Protein AF-L5MGT4-F1 (afdb_monomer)

Solvent-accessible surface area (backbone atoms only — not comparable to full-atom values): 9244 Å² total; per-residue (Å²): 108,54,73,66,44,33,58,77,37,52,63,67,62,75,80,51,54,74,65,56,43,51,51,53,50,37,50,79,70,41,94,72,59,66,90,66,92,47,61,92,57,92,76,79,80,79,77,91,80,87,86,81,82,91,81,65,93,74,85,82,92,81,80,67,98,51,74,76,87,78,63,84,100,59,91,81,84,87,84,84,90,86,87,72,96,66,90,73,89,64,49,67,84,40,60,53,62,48,75,58,91,93,49,72,51,75,50,72,67,53,92,83,50,84,82,72,39,43,43,53,26,30,70,81,91,75,84,89,82,77,82

pLDDT: mean 88.05, std 8.63, range [58.94, 97.81]

Sequence (131 aa):
MTLEEFANGAAQSDILTLEETHNIFLWYTAANKPPL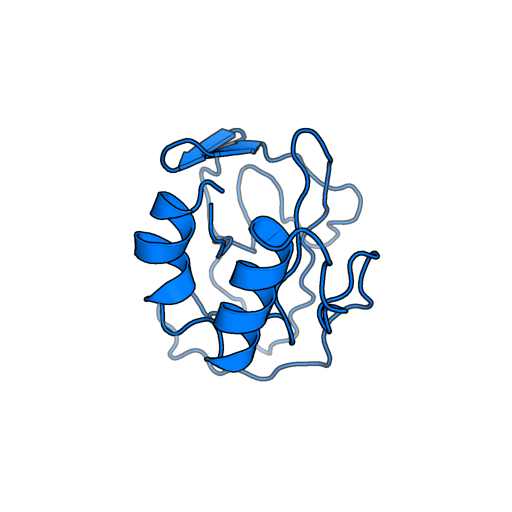DFPLTKRRGLAPQRFVSDGSCSTFLVWFEHPVQVEQDTFYTASAVLDGSELSYFGQEGLTKVQCGKVTFQFQCSSDSTNGTGVQGGQIPELIFYA

Foldseek 3Di:
DDPVLLVVPVCPPVPDDPVQSVLVNCQVPPPDRDDDPDDQDDDDDDDDDDDDDPPDLDDDDDDDPDDYDDDPPDDDDDDDDDDDPDDDDKDFQADQWDDDPPDIDGFAADPPDPPPDGRGMGDDPDDDDGD

Organism: Myotis davidii (NCBI:txid225400)

Structure (mmCIF, N/CA/C/O backbone):
data_AF-L5MGT4-F1
#
_entry.id   AF-L5MGT4-F1
#
loop_
_atom_site.group_PDB
_atom_site.id
_atom_site.type_symbol
_atom_site.label_atom_id
_atom_site.label_alt_id
_atom_site.label_comp_id
_atom_site.label_asym_id
_atom_site.label_entity_id
_atom_site.label_seq_id
_atom_site.pdbx_PDB_ins_code
_atom_site.Cartn_x
_atom_site.Cartn_y
_atom_site.Cartn_z
_atom_site.occupancy
_atom_site.B_iso_or_equiv
_atom_site.auth_seq_id
_atom_site.auth_comp_id
_atom_site.auth_asym_id
_atom_site.auth_atom_id
_atom_site.pdbx_PDB_model_num
ATOM 1 N N . MET A 1 1 ? -11.606 2.707 12.497 1.00 65.69 1 MET A N 1
ATOM 2 C CA . MET A 1 1 ? -12.866 2.439 11.801 1.00 65.69 1 MET A CA 1
ATOM 3 C C . MET A 1 1 ? -14.080 2.553 12.706 1.00 65.69 1 MET A C 1
ATOM 5 O O . MET A 1 1 ? -14.319 1.705 13.561 1.00 65.69 1 MET A O 1
ATOM 9 N N . THR A 1 2 ? -14.847 3.621 12.522 1.00 83.19 2 THR A N 1
ATOM 10 C CA . THR A 1 2 ? -16.245 3.714 12.967 1.00 83.19 2 THR A CA 1
ATOM 11 C C . THR A 1 2 ? -17.166 2.976 11.988 1.00 83.19 2 THR A C 1
ATOM 13 O O . THR A 1 2 ? -16.782 2.708 10.850 1.00 83.19 2 THR A O 1
ATOM 16 N N . LEU A 1 3 ? -18.401 2.667 12.399 1.00 86.06 3 LEU A N 1
ATOM 17 C CA . LEU A 1 3 ? -19.369 2.012 11.509 1.00 86.06 3 LEU A CA 1
ATOM 18 C C . LEU A 1 3 ? -19.703 2.867 10.272 1.00 86.06 3 LEU A C 1
ATOM 20 O O . LEU A 1 3 ? -19.887 2.334 9.182 1.00 86.06 3 LEU A O 1
ATOM 24 N N . GLU A 1 4 ? -19.755 4.188 10.434 1.00 87.69 4 GLU A N 1
ATOM 25 C CA . GLU A 1 4 ? -20.007 5.126 9.338 1.00 87.69 4 GLU A CA 1
ATOM 26 C C . GLU A 1 4 ? -18.861 5.133 8.316 1.00 87.69 4 GLU A C 1
ATOM 28 O O . GLU A 1 4 ? -19.111 5.100 7.112 1.00 87.69 4 GLU A O 1
ATOM 33 N N . GLU A 1 5 ? -17.608 5.119 8.783 1.00 83.94 5 GLU A N 1
ATOM 34 C CA . GLU A 1 5 ? -16.425 5.033 7.912 1.00 83.94 5 GLU A CA 1
ATOM 35 C C . GLU A 1 5 ? -16.391 3.710 7.138 1.00 83.94 5 GLU A C 1
ATOM 37 O O . GLU A 1 5 ? -16.120 3.706 5.938 1.00 83.94 5 GLU A O 1
ATOM 42 N N . PHE A 1 6 ? -16.753 2.597 7.785 1.00 87.94 6 PHE A N 1
ATOM 43 C CA . PHE A 1 6 ? -16.879 1.308 7.107 1.00 87.94 6 PHE A CA 1
ATOM 44 C C . PHE A 1 6 ? -17.956 1.337 6.015 1.00 87.94 6 PHE A C 1
ATOM 46 O O . PHE A 1 6 ? -17.694 0.954 4.874 1.00 87.94 6 PHE A O 1
ATOM 53 N N . ALA A 1 7 ? -19.156 1.817 6.357 1.00 88.12 7 ALA A N 1
ATOM 54 C CA . ALA A 1 7 ? -20.309 1.820 5.463 1.00 88.12 7 ALA A CA 1
ATOM 55 C C . ALA A 1 7 ? -20.100 2.711 4.231 1.00 88.12 7 ALA A C 1
ATOM 57 O O . ALA A 1 7 ? -20.514 2.337 3.138 1.00 88.12 7 ALA A O 1
ATOM 58 N N . ASN A 1 8 ? -19.453 3.868 4.399 1.00 87.62 8 ASN A N 1
ATOM 59 C CA . ASN A 1 8 ? -19.204 4.828 3.320 1.00 87.62 8 ASN A CA 1
ATOM 60 C C . ASN A 1 8 ? -17.858 4.622 2.603 1.00 87.62 8 ASN A C 1
ATOM 62 O O . ASN A 1 8 ? -17.570 5.325 1.639 1.00 87.62 8 ASN A O 1
ATOM 66 N N . GLY A 1 9 ? -17.029 3.694 3.084 1.00 87.12 9 GLY A N 1
ATOM 67 C CA . GLY A 1 9 ? -15.726 3.367 2.515 1.00 87.12 9 GLY A CA 1
ATOM 68 C C . GLY A 1 9 ? -15.666 1.911 2.076 1.00 87.12 9 GLY A C 1
ATOM 69 O O . GLY A 1 9 ? -16.092 1.561 0.978 1.00 87.12 9 GLY A O 1
ATOM 70 N N . ALA A 1 10 ? -15.127 1.054 2.944 1.00 84.50 10 ALA A N 1
ATOM 71 C CA . ALA A 1 10 ? -14.811 -0.339 2.626 1.00 84.50 10 ALA A CA 1
ATOM 72 C C . ALA A 1 10 ? -16.003 -1.147 2.089 1.00 84.50 10 ALA A C 1
ATOM 74 O O . ALA A 1 10 ? -15.831 -1.953 1.182 1.00 84.50 10 ALA A O 1
ATOM 75 N N . ALA A 1 11 ? -17.209 -0.921 2.619 1.00 87.94 11 ALA A N 1
ATOM 76 C CA . ALA A 1 11 ? -18.397 -1.674 2.222 1.00 87.94 11 ALA A CA 1
ATOM 77 C C . ALA A 1 11 ? -18.883 -1.360 0.794 1.00 87.94 11 ALA A C 1
ATOM 79 O O . ALA A 1 11 ? -19.667 -2.130 0.245 1.00 87.94 11 ALA A O 1
ATOM 80 N N . GLN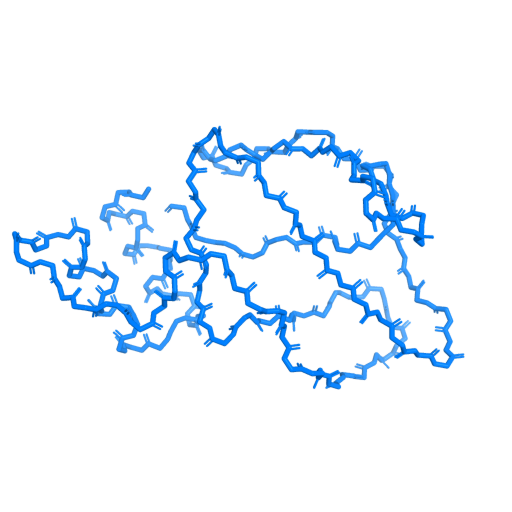 A 1 12 ? -18.447 -0.238 0.209 1.00 87.44 12 GLN A N 1
AT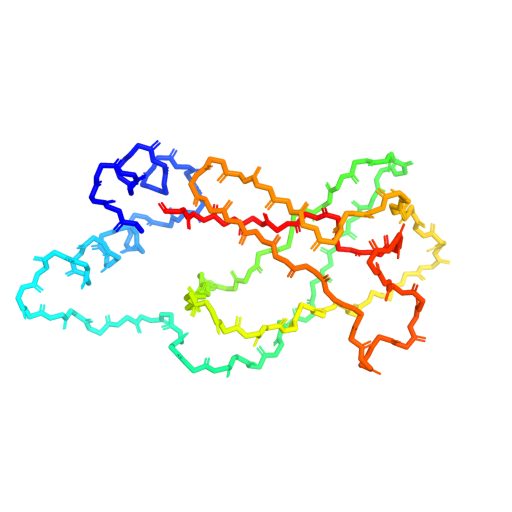OM 81 C CA . GLN A 1 12 ? -18.859 0.235 -1.119 1.00 87.44 12 GLN A CA 1
ATOM 82 C C . GLN A 1 12 ? -17.703 0.291 -2.126 1.00 87.44 12 GLN A C 1
ATOM 84 O O . GLN A 1 12 ? -17.900 0.725 -3.256 1.00 87.44 12 GLN A O 1
ATOM 89 N N . SER A 1 13 ? -16.486 -0.096 -1.735 1.00 82.75 13 SER A N 1
ATOM 90 C CA . SER A 1 13 ? -15.305 0.066 -2.588 1.00 82.75 13 SER A CA 1
ATOM 91 C C . SER A 1 13 ? -15.136 -1.031 -3.642 1.00 82.75 13 SER A C 1
ATOM 93 O O . SER A 1 13 ? -14.202 -0.947 -4.434 1.00 82.75 13 SER A O 1
ATOM 95 N N . ASP A 1 14 ? -15.977 -2.072 -3.621 1.00 81.12 14 ASP A N 1
ATOM 96 C CA . ASP A 1 14 ? -15.854 -3.309 -4.415 1.00 81.12 14 ASP A CA 1
ATOM 97 C C . ASP A 1 14 ? -14.505 -4.046 -4.249 1.00 81.12 14 ASP A C 1
ATOM 99 O O . ASP A 1 14 ? -14.201 -4.986 -4.982 1.00 81.12 14 ASP A O 1
ATOM 103 N N . ILE A 1 15 ? -13.694 -3.651 -3.259 1.00 77.56 15 ILE A N 1
ATOM 104 C CA . ILE A 1 15 ? -12.422 -4.307 -2.915 1.00 77.56 15 ILE A CA 1
ATOM 105 C C . ILE A 1 15 ? -12.674 -5.583 -2.103 1.00 77.56 15 ILE A C 1
ATOM 107 O O . ILE A 1 15 ? -11.893 -6.528 -2.176 1.00 77.56 15 ILE A O 1
ATOM 111 N N . LEU A 1 16 ? -13.749 -5.599 -1.313 1.00 81.62 16 LEU A N 1
ATOM 112 C CA . LEU A 1 16 ? -14.150 -6.720 -0.470 1.00 81.62 16 LEU A CA 1
ATOM 113 C C . LEU A 1 16 ? -15.288 -7.493 -1.128 1.00 81.62 16 LEU A C 1
ATOM 115 O O . LEU A 1 16 ? -16.213 -6.905 -1.693 1.00 81.62 16 LEU A O 1
ATOM 119 N N . THR A 1 17 ? -15.274 -8.813 -0.986 1.00 85.50 17 THR A N 1
ATOM 120 C CA . THR A 1 17 ? -16.446 -9.629 -1.306 1.00 85.50 17 THR A CA 1
ATOM 121 C C . THR A 1 17 ? -17.605 -9.305 -0.356 1.00 85.50 17 THR A C 1
ATOM 123 O O . THR A 1 17 ? -17.411 -8.829 0.764 1.00 85.50 17 THR A O 1
ATOM 126 N N . LEU A 1 18 ? -18.842 -9.599 -0.772 1.00 87.50 18 LEU A N 1
ATOM 127 C CA . LEU A 1 18 ? -20.023 -9.402 0.080 1.00 87.50 18 LEU A CA 1
ATOM 128 C C . LEU A 1 18 ? -19.909 -10.163 1.415 1.00 87.50 18 LEU A C 1
ATOM 130 O O . LEU A 1 18 ? -20.343 -9.662 2.452 1.00 87.50 18 LEU A O 1
ATOM 134 N N . GLU A 1 19 ? -19.306 -11.353 1.387 1.00 86.94 19 GLU A N 1
ATOM 135 C CA . GLU A 1 19 ? -19.052 -12.173 2.573 1.00 86.94 19 GLU A CA 1
ATOM 136 C C . GLU A 1 19 ? -18.015 -11.529 3.503 1.00 86.94 19 GLU A C 1
ATOM 138 O O . GLU A 1 19 ? -18.258 -11.421 4.704 1.00 86.94 19 GLU A O 1
ATOM 143 N N . GLU A 1 20 ? -16.906 -11.014 2.967 1.00 84.31 20 GLU A N 1
ATOM 144 C CA . GLU A 1 20 ? -15.913 -10.278 3.759 1.00 84.31 20 GLU A CA 1
ATOM 145 C C . GLU A 1 20 ? -16.502 -9.006 4.371 1.00 84.31 20 GLU A C 1
ATOM 147 O O . GLU A 1 20 ? -16.315 -8.761 5.564 1.00 84.31 20 GLU A O 1
ATOM 152 N N . THR A 1 21 ? -17.268 -8.228 3.600 1.00 88.88 21 THR A N 1
ATOM 153 C CA . THR A 1 21 ? -17.961 -7.033 4.102 1.00 88.88 21 THR A CA 1
ATOM 154 C C . THR A 1 21 ? -18.908 -7.394 5.251 1.00 88.88 21 THR A C 1
ATOM 156 O O . THR A 1 21 ? -18.903 -6.738 6.296 1.00 88.88 21 THR A O 1
ATOM 159 N N . HIS A 1 22 ? -19.687 -8.469 5.109 1.00 88.88 22 HIS A N 1
ATOM 160 C CA . HIS A 1 22 ? -20.570 -8.971 6.163 1.00 88.88 22 HIS A CA 1
ATOM 161 C C . HIS A 1 22 ? -19.794 -9.406 7.419 1.00 88.88 22 HIS A C 1
ATOM 163 O O . HIS A 1 22 ? -20.140 -9.014 8.538 1.00 88.88 22 HIS A O 1
ATOM 169 N N . ASN A 1 23 ? -18.721 -10.179 7.250 1.00 86.94 23 ASN A N 1
ATOM 170 C CA . ASN A 1 23 ? -17.937 -10.718 8.359 1.00 86.94 23 ASN A CA 1
ATOM 171 C C . ASN A 1 23 ? -17.183 -9.615 9.118 1.00 86.94 23 ASN A C 1
ATOM 173 O O . ASN A 1 23 ? -17.164 -9.626 10.351 1.00 86.94 23 ASN A O 1
ATOM 177 N N . ILE A 1 24 ? -16.638 -8.620 8.410 1.00 85.31 24 ILE A N 1
ATOM 178 C CA . ILE A 1 24 ? -16.011 -7.436 9.015 1.00 85.31 24 ILE A CA 1
ATOM 179 C C . ILE A 1 24 ? -17.046 -6.626 9.802 1.00 85.31 24 ILE A C 1
ATOM 181 O O . ILE A 1 24 ? -16.789 -6.262 10.952 1.00 85.31 24 ILE A O 1
ATOM 185 N N . PHE A 1 25 ? -18.236 -6.391 9.240 1.00 89.44 25 PHE A N 1
ATOM 186 C CA . PHE A 1 25 ? -19.310 -5.697 9.953 1.00 89.44 25 PHE A CA 1
ATOM 187 C C . PHE A 1 25 ? -19.657 -6.399 11.271 1.00 89.44 25 PHE A C 1
ATOM 189 O O . PHE A 1 25 ? -19.695 -5.757 12.326 1.00 89.44 25 PHE A O 1
ATOM 196 N N . LEU A 1 26 ? -19.865 -7.719 11.239 1.00 90.31 26 LEU A N 1
ATOM 197 C CA . LEU A 1 26 ? -20.172 -8.493 12.440 1.00 90.31 26 LEU A CA 1
ATOM 198 C C . LEU A 1 26 ? -19.016 -8.487 13.445 1.00 90.31 26 LEU A C 1
ATOM 200 O O . LEU A 1 26 ? -19.260 -8.376 14.642 1.00 90.31 26 LEU A O 1
ATOM 204 N N . TRP A 1 27 ? -17.764 -8.547 12.993 1.00 85.88 27 TRP A N 1
ATOM 205 C CA . TRP A 1 27 ? -16.599 -8.506 13.879 1.00 85.88 27 TRP A CA 1
ATOM 206 C C . TRP A 1 27 ? -16.518 -7.229 14.726 1.00 85.88 27 TRP A C 1
ATOM 208 O O . TRP A 1 27 ? -16.168 -7.292 15.910 1.00 85.88 27 TRP A O 1
ATOM 218 N N . TYR A 1 28 ? -16.855 -6.079 14.134 1.00 84.69 28 TYR A N 1
ATOM 219 C CA . TYR A 1 28 ? -16.811 -4.785 14.819 1.00 84.69 28 TYR A CA 1
ATOM 220 C C . TYR A 1 28 ? -18.091 -4.443 15.593 1.00 84.69 28 TYR A C 1
ATOM 222 O O . TYR A 1 28 ? -18.027 -3.620 16.505 1.00 84.69 28 TYR A O 1
ATOM 230 N N . THR A 1 29 ? -19.241 -5.044 15.263 1.00 89.12 29 THR A N 1
ATOM 231 C CA . THR A 1 29 ? -20.545 -4.638 15.831 1.00 89.12 29 THR A CA 1
ATOM 232 C C . THR A 1 29 ? -21.241 -5.702 16.682 1.00 89.12 29 THR A C 1
ATOM 234 O O . THR A 1 29 ? -22.028 -5.349 17.561 1.00 89.12 29 THR A O 1
ATOM 237 N N . ALA A 1 30 ? -20.976 -6.994 16.464 1.00 89.75 30 ALA A N 1
ATOM 238 C CA . ALA A 1 30 ? -21.652 -8.069 17.181 1.00 89.75 30 ALA A CA 1
ATOM 239 C C . ALA A 1 30 ? -21.020 -8.323 18.558 1.00 89.75 30 ALA A C 1
ATOM 241 O O . ALA A 1 30 ? -19.801 -8.324 18.723 1.00 89.75 30 ALA A O 1
ATOM 242 N N . ALA A 1 31 ? -21.860 -8.628 19.554 1.00 90.50 31 ALA A N 1
ATOM 243 C CA . ALA A 1 31 ? -21.397 -9.053 20.880 1.00 90.50 31 ALA A CA 1
ATOM 244 C C . ALA A 1 31 ? -20.630 -10.388 20.828 1.00 90.50 31 ALA A C 1
ATOM 246 O O . ALA A 1 31 ? -19.665 -10.586 21.563 1.00 90.50 31 ALA A O 1
ATOM 247 N N . ASN A 1 32 ? -21.050 -11.285 19.930 1.00 88.81 32 ASN A N 1
ATOM 248 C CA . ASN A 1 32 ? -20.391 -12.557 19.662 1.00 88.81 32 ASN A CA 1
ATOM 249 C C . ASN A 1 32 ? -19.710 -12.468 18.300 1.00 88.81 32 ASN A C 1
ATOM 251 O O . ASN A 1 32 ? -20.378 -12.460 17.266 1.00 88.81 32 ASN A O 1
ATOM 255 N N . LYS A 1 33 ? -18.383 -12.376 18.315 1.00 84.25 33 LYS A N 1
ATOM 256 C CA . LYS A 1 33 ? -17.588 -12.183 17.106 1.00 84.25 33 LYS A CA 1
ATOM 257 C C . LYS A 1 33 ? -17.536 -13.474 16.283 1.00 84.25 33 LYS A C 1
ATOM 259 O O . LYS A 1 33 ? -17.192 -14.514 16.852 1.00 84.25 33 LYS A O 1
ATOM 264 N N . PRO A 1 34 ? -17.852 -13.435 14.978 1.00 82.00 34 PRO A N 1
ATOM 265 C CA . PRO A 1 34 ? -17.654 -14.595 14.124 1.00 82.00 34 PRO A CA 1
ATOM 266 C C . PRO A 1 34 ? -16.151 -14.883 13.960 1.00 82.00 34 PRO A C 1
ATOM 268 O O . PRO A 1 34 ? -15.331 -13.972 14.113 1.00 82.00 34 PRO A O 1
ATOM 271 N N . PRO A 1 35 ? -15.765 -16.131 13.652 1.00 76.31 35 PRO A N 1
ATOM 272 C CA . PRO A 1 35 ? -14.425 -16.406 13.156 1.00 76.31 35 PRO A CA 1
ATOM 273 C C . PRO A 1 35 ? -14.202 -15.633 11.850 1.00 76.31 35 PRO A C 1
ATOM 275 O O . PRO A 1 35 ? -15.091 -15.561 11.004 1.00 76.31 35 PRO A O 1
ATOM 278 N N . LEU A 1 36 ? -13.025 -15.029 11.718 1.00 74.00 36 LEU A N 1
ATOM 279 C CA 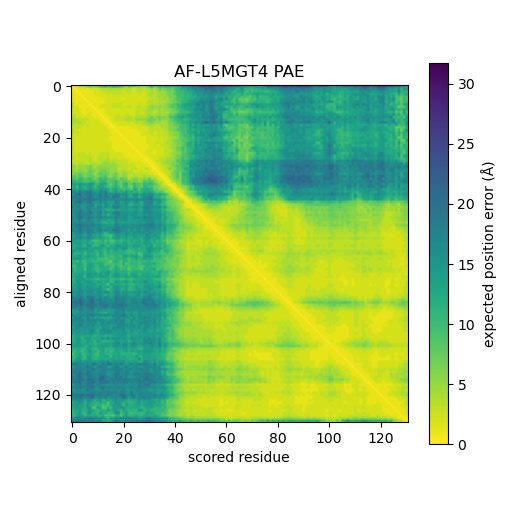. LEU A 1 36 ? -12.606 -14.333 10.509 1.00 74.00 36 LEU A CA 1
ATOM 280 C C . LEU A 1 36 ? -11.620 -15.206 9.746 1.00 74.00 36 LEU A C 1
ATOM 282 O O . LEU A 1 36 ? -10.646 -15.685 10.327 1.00 74.00 36 LEU A O 1
ATOM 286 N N . ASP A 1 37 ? -11.842 -15.346 8.444 1.00 69.19 37 ASP A N 1
ATOM 287 C CA . ASP A 1 37 ? -10.935 -16.086 7.562 1.00 69.19 37 ASP A CA 1
ATOM 288 C C . ASP A 1 37 ? -9.683 -15.279 7.189 1.00 69.19 37 ASP A C 1
ATOM 290 O O . ASP A 1 37 ? -8.712 -15.829 6.663 1.00 69.19 37 ASP A O 1
ATOM 294 N N . PHE A 1 38 ? -9.638 -13.981 7.523 1.00 66.12 38 PHE A N 1
ATOM 295 C CA . PHE A 1 38 ? -8.402 -13.221 7.406 1.00 66.12 38 PHE A CA 1
ATOM 296 C C . PHE A 1 38 ? -7.491 -13.434 8.635 1.00 66.12 38 PHE A C 1
ATOM 298 O O . PHE A 1 38 ? -7.916 -13.253 9.778 1.00 66.12 38 PHE A O 1
ATOM 305 N N . PRO A 1 39 ? -6.206 -13.789 8.435 1.00 59.94 39 PRO A N 1
ATOM 306 C CA . PRO A 1 39 ? -5.236 -13.970 9.503 1.00 59.94 39 PRO A CA 1
ATOM 307 C C . PRO A 1 39 ? -5.053 -12.701 10.336 1.00 59.94 39 PRO A C 1
ATOM 309 O O . PRO A 1 39 ? -4.628 -11.664 9.826 1.00 59.94 39 PRO A O 1
ATOM 312 N N . LEU A 1 40 ? -5.275 -12.834 11.644 1.00 62.47 40 LEU A N 1
ATOM 313 C CA . LEU A 1 40 ? -4.879 -11.851 12.663 1.00 62.47 40 LEU A CA 1
ATOM 314 C C . LEU A 1 40 ? -3.384 -11.961 13.025 1.00 62.47 40 LEU A C 1
ATOM 316 O O . LEU A 1 40 ? -2.839 -11.141 13.758 1.00 62.47 40 LEU A O 1
ATOM 320 N N . THR A 1 41 ? -2.711 -12.999 12.526 1.00 61.25 41 THR A N 1
ATOM 321 C CA . THR A 1 41 ? -1.280 -13.249 12.713 1.00 61.25 41 THR A CA 1
ATOM 322 C C . THR A 1 41 ? -0.486 -12.850 11.472 1.00 61.25 41 THR A C 1
ATOM 324 O O . THR A 1 41 ? -1.004 -12.901 10.356 1.00 61.25 41 THR A O 1
ATOM 327 N N . LYS A 1 42 ? 0.809 -12.546 11.642 1.00 58.94 42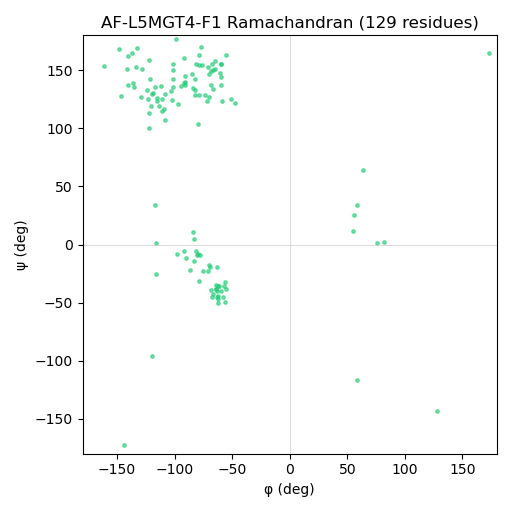 LYS A N 1
ATOM 328 C CA . LYS A 1 42 ? 1.746 -12.253 10.542 1.00 58.94 42 LYS A CA 1
ATOM 329 C C . LYS A 1 42 ? 1.630 -13.300 9.422 1.00 58.94 42 LYS A C 1
ATOM 331 O O . LYS A 1 42 ? 1.820 -14.492 9.664 1.00 58.94 42 LYS A O 1
ATOM 336 N N . ARG A 1 43 ? 1.330 -12.860 8.197 1.00 65.50 43 ARG A N 1
ATOM 337 C CA . ARG A 1 43 ? 1.176 -13.760 7.044 1.00 65.50 43 ARG A CA 1
ATOM 338 C C . ARG A 1 43 ? 2.518 -14.248 6.496 1.00 65.50 43 ARG A C 1
ATOM 340 O O . ARG A 1 43 ? 3.534 -13.559 6.597 1.00 65.50 43 ARG A O 1
ATOM 347 N N . ARG A 1 44 ? 2.492 -15.424 5.854 1.00 65.50 44 ARG A N 1
ATOM 348 C CA . ARG A 1 44 ? 3.484 -15.802 4.834 1.00 65.50 44 ARG A CA 1
ATOM 349 C C . ARG A 1 44 ? 3.243 -14.942 3.585 1.00 65.50 44 ARG A C 1
ATOM 351 O O . ARG A 1 44 ? 2.105 -14.564 3.328 1.00 65.50 44 ARG A O 1
ATOM 358 N N . GLY A 1 45 ? 4.312 -14.599 2.864 1.00 69.00 45 GLY A N 1
ATOM 359 C CA . GLY A 1 45 ? 4.227 -13.791 1.642 1.00 69.00 45 GLY A CA 1
ATOM 360 C C . GLY A 1 45 ? 3.280 -14.392 0.598 1.00 69.00 45 GLY A C 1
ATOM 361 O O . GLY A 1 45 ? 2.914 -15.565 0.681 1.00 69.00 45 GLY A O 1
ATOM 362 N N . LEU A 1 46 ? 2.878 -13.576 -0.375 1.00 80.50 46 LEU A N 1
ATOM 363 C CA . LEU A 1 46 ? 1.968 -14.001 -1.435 1.00 80.50 46 LEU A CA 1
ATOM 364 C C . LEU A 1 46 ? 2.591 -15.080 -2.324 1.00 80.50 46 LEU A C 1
ATOM 366 O O . LEU A 1 46 ? 3.806 -15.112 -2.531 1.00 80.50 46 LEU A O 1
ATOM 370 N N . ALA A 1 47 ? 1.738 -15.938 -2.890 1.00 84.25 47 ALA A N 1
ATOM 371 C CA . ALA A 1 47 ? 2.143 -16.758 -4.023 1.00 84.25 47 ALA A CA 1
ATOM 372 C C . ALA A 1 47 ? 2.572 -15.840 -5.186 1.00 84.25 47 ALA A C 1
ATOM 374 O O . ALA A 1 47 ? 1.953 -14.782 -5.359 1.00 84.25 47 ALA A O 1
ATOM 375 N N . PRO A 1 48 ? 3.591 -16.219 -5.985 1.00 87.06 48 PRO A N 1
ATOM 376 C CA . PRO A 1 48 ? 4.065 -15.401 -7.096 1.00 87.06 48 PRO A CA 1
ATOM 377 C C . PRO A 1 48 ? 2.922 -14.964 -8.016 1.00 87.06 48 PRO A C 1
ATOM 379 O O . PRO A 1 48 ? 2.174 -15.796 -8.529 1.00 87.06 48 PRO A O 1
ATOM 382 N N . GLN A 1 49 ? 2.803 -13.655 -8.222 1.00 88.75 49 GLN A N 1
ATOM 383 C CA . GLN A 1 49 ? 1.828 -13.050 -9.127 1.00 88.75 49 GLN A CA 1
ATOM 384 C C . GLN A 1 49 ? 2.511 -12.663 -10.441 1.00 88.75 49 GLN A C 1
ATOM 386 O O . GLN A 1 49 ? 3.698 -12.338 -10.460 1.00 88.75 49 GLN A O 1
ATOM 391 N N . ARG A 1 50 ? 1.760 -12.684 -11.546 1.00 90.38 50 ARG A N 1
ATOM 392 C CA . ARG A 1 50 ? 2.228 -12.224 -12.862 1.00 90.38 50 ARG A CA 1
ATOM 393 C C . ARG A 1 50 ? 1.347 -11.079 -13.332 1.00 90.38 50 ARG A C 1
ATOM 395 O O . ARG A 1 50 ? 0.130 -11.216 -13.363 1.00 90.38 50 ARG A O 1
ATOM 402 N N . PHE A 1 51 ? 1.972 -9.988 -13.747 1.00 88.88 51 PHE A N 1
ATOM 403 C CA . PHE A 1 51 ? 1.311 -8.839 -14.354 1.00 88.88 51 PHE A CA 1
ATOM 404 C C . PHE A 1 51 ? 2.136 -8.355 -15.551 1.00 88.88 51 PHE A C 1
ATOM 406 O O . PHE A 1 51 ? 3.287 -8.759 -15.726 1.00 88.88 51 PHE A O 1
ATOM 413 N N . VAL A 1 52 ? 1.528 -7.533 -16.402 1.00 90.06 52 VAL A N 1
ATOM 414 C CA . VAL A 1 52 ? 2.168 -6.964 -17.593 1.00 90.06 52 VAL A CA 1
ATOM 415 C C . VAL A 1 52 ? 2.061 -5.453 -17.502 1.00 90.06 52 VAL A C 1
ATOM 417 O O . VAL A 1 52 ? 0.984 -4.934 -17.220 1.00 90.06 52 VAL A O 1
ATOM 420 N N . SER A 1 53 ? 3.174 -4.767 -17.751 1.00 89.88 53 SER A N 1
ATOM 421 C CA . SER A 1 53 ? 3.182 -3.320 -17.926 1.00 89.88 53 SER A CA 1
ATOM 422 C C . SER A 1 53 ? 3.007 -2.969 -19.399 1.00 89.88 53 SER A C 1
ATOM 424 O O . SER A 1 53 ? 3.579 -3.619 -20.272 1.00 89.88 53 SER A O 1
ATOM 426 N N . ASP A 1 54 ? 2.227 -1.928 -19.667 1.00 91.62 54 ASP A N 1
ATOM 427 C CA . ASP A 1 54 ? 2.095 -1.307 -20.985 1.00 91.62 54 ASP A CA 1
ATOM 428 C C . ASP A 1 54 ? 3.216 -0.286 -21.274 1.00 91.62 54 ASP A C 1
ATOM 430 O O . ASP A 1 54 ? 3.197 0.384 -22.305 1.00 91.62 54 ASP A O 1
ATOM 434 N N . GLY A 1 55 ? 4.197 -0.168 -20.372 1.00 90.25 55 GLY A N 1
ATOM 435 C CA . GLY A 1 55 ? 5.295 0.794 -20.453 1.00 90.25 55 GLY A CA 1
ATOM 436 C C . GLY A 1 55 ? 4.939 2.197 -19.955 1.00 90.25 55 GLY A C 1
A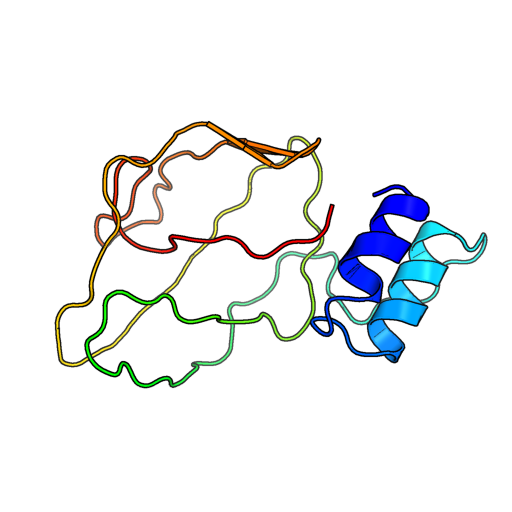TOM 437 O O . GLY A 1 55 ? 5.785 3.086 -20.022 1.00 90.25 55 GLY A O 1
ATOM 438 N N . SER A 1 56 ? 3.720 2.418 -19.457 1.00 93.56 56 SER A N 1
ATOM 439 C CA . SER A 1 56 ? 3.338 3.680 -18.824 1.00 93.56 56 SER A CA 1
ATOM 440 C C . SER A 1 56 ? 3.888 3.799 -17.395 1.00 93.56 56 SER A C 1
ATOM 442 O O . SER A 1 56 ? 4.387 2.839 -16.804 1.00 93.56 56 SER A O 1
ATOM 444 N N . CYS A 1 57 ? 3.777 4.998 -16.815 1.00 92.06 57 CYS A N 1
ATOM 445 C CA . CYS A 1 57 ? 4.119 5.258 -15.415 1.00 92.06 57 CYS A CA 1
ATOM 446 C C . CYS A 1 57 ? 2.984 4.926 -14.427 1.00 92.06 57 CYS A C 1
ATOM 448 O O . CYS A 1 57 ? 3.062 5.314 -13.261 1.00 92.06 57 CYS A O 1
ATOM 450 N N . SER A 1 58 ? 1.923 4.247 -14.872 1.00 93.19 58 SER A N 1
ATOM 451 C CA . SER A 1 58 ? 0.815 3.838 -14.007 1.00 93.19 58 SER A CA 1
ATOM 452 C C . SER A 1 58 ? 1.235 2.765 -12.995 1.00 93.19 58 SER A C 1
ATOM 454 O O . SER A 1 58 ? 2.119 1.946 -13.255 1.00 93.19 58 SER A O 1
ATOM 456 N N . THR A 1 59 ? 0.588 2.765 -11.826 1.00 93.56 59 THR A N 1
ATOM 457 C CA . THR A 1 59 ? 0.792 1.754 -10.782 1.00 93.56 59 THR A CA 1
ATOM 458 C C . THR A 1 59 ? -0.018 0.486 -11.071 1.00 93.56 59 THR A C 1
ATOM 460 O O . THR A 1 59 ? -1.033 0.515 -11.768 1.00 93.56 59 THR A O 1
ATOM 463 N N . PHE A 1 60 ? 0.436 -0.650 -10.531 1.00 90.75 60 PHE A N 1
ATOM 464 C CA . PHE A 1 60 ? -0.254 -1.939 -10.627 1.00 90.75 60 PHE A CA 1
ATOM 465 C C . PHE A 1 60 ? -0.697 -2.378 -9.237 1.00 90.75 60 PHE A C 1
ATOM 467 O O . PHE A 1 60 ? 0.122 -2.470 -8.321 1.00 90.75 60 PHE A O 1
ATOM 474 N N . LEU A 1 61 ? -1.988 -2.672 -9.086 1.00 91.44 61 LEU A N 1
ATOM 475 C CA . LEU A 1 61 ? -2.540 -3.121 -7.812 1.00 91.44 61 LEU A CA 1
ATOM 476 C C . LEU A 1 61 ? -2.211 -4.602 -7.603 1.00 91.44 61 LEU A C 1
ATOM 478 O O . LEU A 1 61 ? -2.491 -5.440 -8.462 1.00 91.44 61 LEU A O 1
ATOM 482 N N . VAL A 1 62 ? -1.640 -4.921 -6.444 1.00 90.12 62 VAL A N 1
ATOM 483 C CA . VAL A 1 62 ? -1.395 -6.296 -6.001 1.00 90.12 62 VAL A CA 1
ATOM 484 C C . VAL A 1 62 ? -2.099 -6.490 -4.669 1.00 90.12 62 VAL A C 1
ATOM 486 O O . VAL A 1 62 ? -1.735 -5.879 -3.664 1.00 90.12 62 VAL A O 1
ATOM 489 N N . TRP A 1 63 ? -3.120 -7.340 -4.675 1.00 87.38 63 TRP A N 1
ATOM 490 C CA . TRP A 1 63 ? -3.942 -7.605 -3.503 1.00 87.38 63 TRP A CA 1
ATOM 491 C C . TRP A 1 63 ? -3.387 -8.771 -2.693 1.00 87.38 63 TRP A C 1
ATOM 493 O O . TRP A 1 63 ? -2.876 -9.751 -3.243 1.00 87.38 63 TRP A O 1
ATOM 503 N N . PHE A 1 64 ? -3.527 -8.685 -1.372 1.00 85.88 64 PHE A N 1
ATOM 504 C CA . PHE A 1 64 ? -3.444 -9.882 -0.549 1.00 85.88 64 PHE A CA 1
ATOM 505 C C . PHE A 1 64 ? -4.684 -10.749 -0.773 1.00 85.88 64 PHE A C 1
ATOM 507 O O . PHE A 1 64 ? -5.751 -10.227 -1.069 1.00 85.88 64 PHE A O 1
ATOM 514 N N . GLU A 1 65 ? -4.557 -12.063 -0.571 1.00 81.69 65 GLU A N 1
ATOM 515 C CA . GLU A 1 65 ? -5.683 -13.007 -0.706 1.00 81.69 65 GLU A CA 1
ATOM 516 C C . GLU A 1 65 ? -6.878 -12.641 0.184 1.00 81.69 65 GLU A C 1
ATOM 518 O O . GLU A 1 65 ? -8.016 -12.854 -0.197 1.00 81.69 65 GLU A O 1
ATOM 523 N N . HIS A 1 66 ? -6.602 -12.048 1.347 1.00 79.25 66 HIS A N 1
ATOM 524 C CA . HIS A 1 66 ? -7.624 -11.414 2.176 1.00 79.25 66 HIS A CA 1
ATOM 525 C C . HIS A 1 66 ? -7.021 -10.126 2.756 1.00 79.25 66 HIS A C 1
ATOM 527 O O . HIS A 1 66 ? -5.787 -10.037 2.840 1.00 79.25 66 HIS A O 1
ATOM 533 N N . PRO A 1 67 ? -7.817 -9.174 3.251 1.00 81.50 67 PRO A N 1
ATOM 534 C CA . PRO A 1 67 ? -7.294 -7.970 3.884 1.00 81.50 67 PRO A CA 1
ATOM 535 C C . PRO A 1 67 ? -6.406 -8.228 5.111 1.00 81.50 67 PRO A C 1
ATOM 537 O O . PRO A 1 67 ? -6.509 -9.260 5.780 1.00 81.50 67 PRO A O 1
ATOM 540 N N . VAL A 1 68 ? -5.518 -7.283 5.428 1.00 83.25 68 VAL A N 1
ATOM 541 C CA . VAL A 1 68 ? -4.611 -7.381 6.582 1.00 83.25 68 VAL A CA 1
ATOM 542 C C . VAL A 1 68 ? -4.971 -6.307 7.598 1.00 83.25 68 VAL A C 1
ATOM 544 O O . VAL A 1 68 ? -4.890 -5.117 7.301 1.00 83.25 68 VAL A O 1
ATOM 547 N N . GLN A 1 69 ? -5.345 -6.731 8.806 1.00 83.44 69 GLN A N 1
ATOM 548 C CA . GLN A 1 69 ? -5.571 -5.815 9.918 1.00 83.44 69 GLN A CA 1
ATOM 549 C C . GLN A 1 69 ? -4.236 -5.219 10.382 1.00 83.44 69 GLN A C 1
ATOM 551 O O . GLN A 1 69 ? -3.279 -5.942 10.669 1.00 83.44 69 GLN A O 1
ATOM 556 N N . VAL A 1 70 ? -4.188 -3.890 10.443 1.00 87.38 70 VAL A N 1
ATOM 557 C CA . VAL A 1 70 ? -3.042 -3.103 10.902 1.00 87.38 70 VAL A CA 1
ATOM 558 C C . VAL A 1 70 ? -3.461 -2.380 12.174 1.00 87.38 70 VAL A C 1
ATOM 560 O O . VAL A 1 70 ? -4.447 -1.645 12.177 1.00 87.38 70 VAL A O 1
ATOM 563 N N . GLU A 1 71 ? -2.718 -2.604 13.252 1.00 88.50 71 GLU A N 1
ATOM 564 C CA . GLU A 1 71 ? -2.961 -1.971 14.543 1.00 88.50 71 GLU A CA 1
ATOM 565 C C . GLU A 1 71 ? -2.302 -0.595 14.609 1.00 88.50 71 GLU A C 1
ATOM 567 O O . GLU A 1 71 ? -1.223 -0.365 14.051 1.00 88.50 71 GLU A O 1
ATOM 572 N N . GLN A 1 72 ? -2.942 0.321 15.334 1.00 90.12 72 GLN A N 1
ATOM 573 C CA . GLN A 1 72 ? -2.368 1.632 15.608 1.00 90.12 72 GLN A CA 1
ATOM 574 C C . GLN A 1 72 ? -1.045 1.490 16.385 1.00 90.12 72 GLN A C 1
ATOM 576 O O . GLN A 1 72 ? -0.868 0.566 17.180 1.00 90.12 72 GLN A O 1
ATOM 581 N N . ASP A 1 73 ? -0.113 2.417 16.143 1.00 90.69 73 ASP A N 1
ATOM 582 C CA . ASP A 1 73 ? 1.168 2.531 16.856 1.00 90.69 73 ASP A CA 1
ATOM 583 C C . ASP A 1 73 ? 2.028 1.251 16.819 1.00 90.69 73 ASP A C 1
ATOM 585 O O . ASP A 1 73 ? 2.883 1.025 17.675 1.00 90.69 73 ASP A O 1
ATOM 589 N N . THR A 1 74 ? 1.830 0.422 15.790 1.00 91.31 74 THR A N 1
ATOM 590 C CA . THR A 1 74 ? 2.595 -0.802 15.543 1.00 91.31 74 THR A CA 1
ATOM 591 C C . THR A 1 74 ? 3.355 -0.690 14.224 1.00 91.31 74 THR A C 1
ATOM 593 O O . THR A 1 74 ? 2.817 -0.236 13.214 1.00 91.31 74 THR A O 1
ATOM 596 N N . PHE A 1 75 ? 4.623 -1.104 14.218 1.00 90.94 75 PHE A N 1
ATOM 597 C CA . PHE A 1 75 ? 5.450 -1.097 13.011 1.00 90.94 75 PHE A CA 1
ATOM 598 C C . PHE A 1 75 ? 5.228 -2.354 12.170 1.00 90.94 75 PHE A C 1
ATOM 600 O O . PHE A 1 75 ? 5.259 -3.476 12.678 1.00 90.94 75 PHE A O 1
ATOM 607 N N . TYR A 1 76 ? 5.083 -2.154 10.861 1.00 93.00 76 TYR A N 1
ATOM 608 C CA . TYR A 1 76 ? 4.953 -3.212 9.863 1.00 93.00 76 TYR A CA 1
ATOM 609 C C . TYR A 1 76 ? 5.957 -2.989 8.729 1.00 93.00 76 TYR A C 1
ATOM 611 O O . TYR A 1 76 ? 6.297 -1.851 8.407 1.00 93.00 76 TYR A O 1
ATOM 619 N N . THR A 1 77 ? 6.388 -4.078 8.093 1.00 92.81 77 THR A N 1
ATOM 620 C CA . THR A 1 77 ? 7.245 -4.039 6.900 1.00 92.81 77 THR A CA 1
ATOM 621 C C . THR A 1 77 ? 6.434 -4.480 5.688 1.00 92.81 77 THR A C 1
ATOM 623 O O . THR A 1 77 ? 6.011 -5.635 5.619 1.00 92.81 77 THR A O 1
ATOM 626 N N . ALA A 1 78 ? 6.250 -3.583 4.718 1.00 92.31 78 ALA A N 1
ATOM 627 C CA . ALA A 1 78 ? 5.805 -3.950 3.378 1.00 92.31 78 ALA A CA 1
ATOM 628 C C . ALA A 1 78 ? 7.018 -4.418 2.560 1.00 92.31 78 ALA A C 1
ATOM 630 O O . ALA A 1 78 ? 8.070 -3.780 2.579 1.00 92.31 78 ALA A O 1
ATOM 631 N N . SER A 1 79 ? 6.889 -5.547 1.864 1.00 91.62 79 SER A N 1
ATOM 632 C CA . SER A 1 79 ? 7.969 -6.124 1.063 1.00 91.62 79 SER A CA 1
ATOM 633 C C . SER A 1 79 ? 7.409 -6.682 -0.237 1.00 91.62 79 SER A C 1
ATOM 635 O O . SER A 1 79 ? 6.368 -7.339 -0.238 1.00 91.62 79 SER A O 1
ATOM 637 N N . ALA A 1 80 ? 8.120 -6.424 -1.330 1.00 91.88 80 ALA A N 1
ATOM 638 C CA . ALA A 1 80 ? 7.844 -6.975 -2.644 1.00 91.88 80 ALA A CA 1
ATOM 639 C C . ALA A 1 80 ? 9.162 -7.435 -3.272 1.00 91.88 80 ALA A C 1
ATOM 641 O O . ALA A 1 80 ? 10.164 -6.721 -3.222 1.00 91.88 80 ALA A O 1
ATOM 642 N N . VAL A 1 81 ? 9.146 -8.624 -3.873 1.00 91.56 81 VAL A N 1
ATOM 643 C CA . VAL A 1 81 ? 10.236 -9.124 -4.713 1.00 91.56 81 VAL A CA 1
ATOM 644 C C . VAL A 1 81 ? 9.709 -9.146 -6.137 1.00 91.56 81 VAL A C 1
ATOM 646 O O . VAL A 1 81 ? 8.750 -9.855 -6.435 1.00 91.56 81 VAL A O 1
ATOM 649 N N . LEU A 1 82 ? 10.307 -8.317 -6.985 1.00 91.56 82 LEU A N 1
ATOM 650 C CA . LEU A 1 82 ? 9.923 -8.140 -8.378 1.00 91.56 82 LEU A CA 1
ATOM 651 C C . LEU A 1 82 ? 11.007 -8.768 -9.251 1.00 91.56 82 LEU A C 1
ATOM 653 O O . LEU A 1 82 ? 12.187 -8.474 -9.067 1.00 91.56 82 LEU A O 1
ATOM 657 N N . ASP A 1 83 ? 10.594 -9.618 -10.184 1.00 92.50 83 ASP A N 1
ATOM 658 C CA . ASP A 1 83 ? 11.460 -10.220 -11.193 1.00 92.50 83 ASP A CA 1
ATOM 659 C C . ASP A 1 83 ? 10.897 -9.886 -12.577 1.00 92.50 83 ASP A C 1
ATOM 661 O O . ASP A 1 83 ? 9.713 -10.106 -12.850 1.00 92.50 83 ASP A O 1
ATOM 665 N N . GLY A 1 84 ? 11.730 -9.291 -13.424 1.00 91.56 84 GLY A N 1
ATOM 666 C CA . GLY A 1 84 ? 11.343 -8.745 -14.717 1.00 91.56 84 GLY A CA 1
ATOM 667 C C . GLY A 1 84 ? 12.558 -8.548 -15.615 1.00 91.56 84 GLY A C 1
ATOM 668 O O . GLY A 1 84 ? 13.678 -8.381 -15.139 1.00 91.56 84 GLY A O 1
ATOM 669 N N . SER A 1 85 ? 12.340 -8.587 -16.930 1.00 89.12 85 SER A N 1
ATOM 670 C CA . SER A 1 85 ? 13.421 -8.474 -17.918 1.00 89.12 85 SER A CA 1
ATOM 671 C C . SER A 1 85 ? 13.953 -7.051 -18.090 1.00 89.12 85 SER A C 1
ATOM 673 O O . SER A 1 85 ? 15.079 -6.881 -18.542 1.00 89.12 85 SER A O 1
ATOM 675 N N . GLU A 1 86 ? 13.150 -6.044 -17.744 1.00 90.00 86 GLU A N 1
ATOM 676 C CA . GLU A 1 86 ? 13.450 -4.625 -17.938 1.00 90.00 86 GLU A CA 1
ATOM 677 C C . GLU A 1 86 ? 13.404 -3.864 -16.610 1.00 90.00 86 GLU A C 1
ATOM 679 O O . GLU A 1 86 ? 12.755 -4.287 -15.648 1.00 90.00 86 GLU A O 1
ATOM 684 N N . LEU A 1 87 ? 14.064 -2.704 -16.570 1.00 90.81 87 LEU A N 1
ATOM 685 C CA . LEU A 1 87 ? 13.963 -1.786 -15.438 1.00 90.81 87 LEU A CA 1
ATOM 686 C C . LEU A 1 87 ? 12.559 -1.172 -15.369 1.00 90.81 87 LEU A C 1
ATOM 688 O O . LEU A 1 87 ? 12.000 -0.731 -16.370 1.00 90.81 87 LEU A O 1
ATOM 692 N N . SER A 1 88 ? 12.011 -1.099 -14.162 1.00 93.75 88 SER A N 1
ATOM 693 C CA . SER A 1 88 ? 10.727 -0.459 -13.875 1.00 93.75 88 SER A CA 1
ATOM 694 C C . SER A 1 88 ? 10.890 1.014 -13.491 1.00 93.75 88 SER A C 1
ATOM 696 O O . SER A 1 88 ? 11.940 1.422 -12.989 1.00 93.75 88 SER A O 1
ATOM 698 N N . TYR A 1 89 ? 9.807 1.784 -13.594 1.00 95.81 89 TYR A N 1
ATOM 699 C CA . TYR A 1 89 ? 9.705 3.087 -12.932 1.00 95.81 89 TYR A CA 1
ATOM 700 C C . TYR A 1 89 ? 9.853 2.966 -11.406 1.00 95.81 89 TYR A C 1
ATOM 702 O O . TYR A 1 89 ? 9.584 1.913 -10.822 1.00 95.81 89 TYR A O 1
ATOM 710 N N . PHE A 1 90 ? 10.281 4.057 -10.772 1.00 96.25 90 PHE A N 1
ATOM 711 C CA . PHE A 1 90 ? 10.403 4.187 -9.322 1.00 96.25 90 PHE A CA 1
ATOM 712 C C . PHE A 1 90 ? 9.983 5.594 -8.880 1.00 96.25 90 PHE A C 1
ATOM 714 O O . PHE A 1 90 ? 10.118 6.556 -9.636 1.00 96.25 90 PHE A O 1
ATOM 721 N N . GLY A 1 91 ? 9.467 5.707 -7.656 1.00 96.81 91 GLY A N 1
ATOM 722 C CA . GLY A 1 91 ? 9.087 6.983 -7.054 1.00 96.81 91 GLY A CA 1
ATOM 723 C C . GLY A 1 91 ? 10.292 7.752 -6.510 1.00 96.81 91 GLY A C 1
ATOM 724 O O . GLY A 1 91 ? 11.304 7.158 -6.136 1.00 96.81 91 GLY A O 1
ATOM 725 N N . GLN A 1 92 ? 10.165 9.074 -6.430 1.00 96.88 92 GLN A N 1
ATOM 726 C CA . GLN A 1 92 ? 11.129 9.990 -5.814 1.00 96.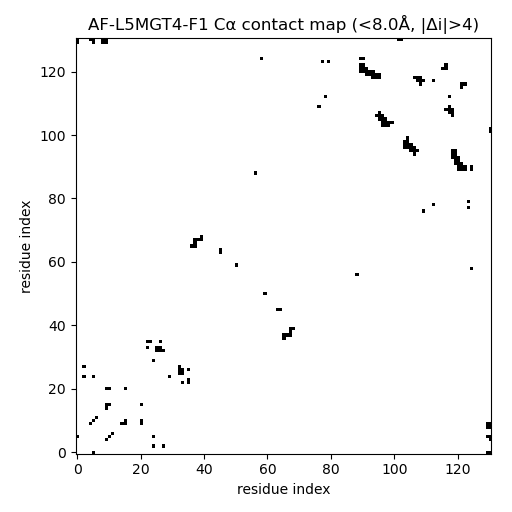88 92 GLN A CA 1
ATOM 727 C C . GLN A 1 92 ? 10.392 10.963 -4.884 1.00 96.88 92 GLN A C 1
ATOM 729 O O . GLN A 1 92 ? 9.164 11.019 -4.907 1.00 96.88 92 GLN A O 1
ATOM 734 N N . GLU A 1 93 ? 11.142 11.715 -4.075 1.00 97.19 93 GLU A N 1
ATOM 735 C CA . GLU A 1 93 ? 10.610 12.733 -3.152 1.00 97.19 93 GLU A CA 1
ATOM 736 C C . GLU A 1 93 ? 9.610 12.169 -2.126 1.00 97.19 93 GLU A C 1
ATOM 738 O O . GLU A 1 93 ? 8.643 12.819 -1.729 1.00 97.19 93 GLU A O 1
ATOM 743 N N . GLY A 1 94 ? 9.841 10.928 -1.690 1.00 97.19 94 GLY A N 1
ATOM 744 C CA . GLY A 1 94 ? 8.945 10.263 -0.754 1.00 97.19 94 GLY A CA 1
ATOM 745 C C . GLY A 1 94 ? 8.922 10.910 0.640 1.00 97.19 94 GLY A C 1
ATOM 746 O O . GLY A 1 94 ? 9.889 11.509 1.123 1.00 97.19 94 GLY A O 1
ATOM 747 N N . LEU A 1 95 ? 7.772 10.790 1.303 1.00 97.12 95 LEU A N 1
ATOM 748 C CA . LEU A 1 95 ? 7.473 11.460 2.567 1.00 97.12 95 LEU A CA 1
ATOM 749 C C . LEU A 1 95 ? 7.620 10.497 3.750 1.00 97.12 95 LEU A C 1
ATOM 751 O O . LEU A 1 95 ? 7.094 9.388 3.739 1.00 97.12 95 LEU A O 1
ATOM 755 N N . THR A 1 96 ? 8.255 10.949 4.835 1.00 97.44 96 THR A N 1
ATOM 756 C CA . THR A 1 96 ? 8.332 10.190 6.102 1.00 97.44 96 THR A CA 1
ATOM 757 C C . THR A 1 96 ? 6.987 10.097 6.818 1.00 97.44 96 THR A C 1
ATOM 759 O O . THR A 1 96 ? 6.808 9.247 7.687 1.00 97.44 96 THR A O 1
ATOM 762 N N . LYS A 1 97 ? 6.041 10.979 6.485 1.00 97.69 97 LYS A N 1
ATOM 763 C CA . LYS A 1 97 ? 4.721 11.049 7.102 1.00 97.69 97 LYS A CA 1
ATOM 764 C C . LYS A 1 97 ? 3.688 11.482 6.072 1.00 97.69 97 LYS A C 1
ATOM 766 O O . LYS A 1 97 ? 3.854 12.521 5.439 1.00 97.69 97 LYS A O 1
ATOM 771 N N . VAL A 1 98 ? 2.611 10.715 5.953 1.00 96.88 98 VAL A N 1
ATOM 772 C CA . VAL A 1 98 ? 1.494 11.003 5.046 1.00 96.88 98 VAL A CA 1
ATOM 773 C C . VAL A 1 98 ? 0.195 10.922 5.836 1.00 96.88 98 VAL A C 1
ATOM 775 O O . VAL A 1 98 ? -0.060 9.932 6.520 1.00 96.88 98 VAL A O 1
ATOM 778 N N . GLN A 1 99 ? -0.623 11.970 5.761 1.00 96.31 99 GLN A N 1
ATOM 779 C CA . GLN A 1 99 ? -1.947 11.992 6.374 1.00 96.31 99 GLN A CA 1
ATOM 780 C C . GLN A 1 99 ? -3.013 11.765 5.302 1.00 96.31 99 GLN A C 1
ATOM 782 O O . GLN A 1 99 ? -3.093 12.513 4.331 1.00 96.31 99 GLN A O 1
ATOM 787 N N . CYS A 1 100 ? -3.851 10.754 5.509 1.00 92.94 100 CYS A N 1
ATOM 788 C CA . CYS A 1 100 ? -4.999 10.441 4.671 1.00 92.94 100 CYS A CA 1
ATOM 789 C C . CYS A 1 100 ? -6.258 10.473 5.548 1.00 92.94 100 CYS A C 1
ATOM 791 O O . CYS A 1 100 ? -6.518 9.564 6.341 1.00 92.94 100 CYS A O 1
ATOM 793 N N . GLY A 1 101 ? -7.006 11.577 5.477 1.00 91.00 101 GLY A N 1
ATOM 794 C CA . GLY A 1 101 ? -8.137 11.823 6.373 1.00 91.00 101 GLY A CA 1
ATOM 795 C C . GLY A 1 101 ? -7.709 11.820 7.846 1.00 91.00 101 GLY A C 1
ATOM 796 O O . GLY A 1 101 ? -6.917 12.663 8.279 1.00 91.00 101 GLY A O 1
ATOM 797 N N . LYS A 1 102 ? -8.241 10.867 8.621 1.00 89.75 102 LYS A N 1
ATOM 798 C CA . LYS A 1 102 ? -7.926 10.689 10.050 1.00 89.75 102 LYS A CA 1
ATOM 799 C C . LYS A 1 102 ? -6.748 9.743 10.304 1.00 89.75 102 LYS A C 1
ATOM 801 O O . LYS A 1 102 ? -6.258 9.690 11.428 1.00 89.75 102 LYS A O 1
ATOM 806 N N . VAL A 1 103 ? -6.289 9.008 9.290 1.00 93.69 103 VAL A N 1
ATOM 807 C CA . VAL A 1 103 ? -5.186 8.050 9.421 1.00 93.69 103 VAL A CA 1
ATOM 808 C C . VAL A 1 103 ? -3.881 8.728 9.034 1.00 93.69 103 VAL A C 1
ATOM 810 O O . VAL A 1 103 ? -3.799 9.460 8.049 1.00 93.69 103 VAL A O 1
ATOM 813 N N . THR A 1 104 ? -2.843 8.496 9.828 1.00 96.62 104 THR A N 1
ATOM 814 C CA . THR A 1 104 ? -1.499 9.002 9.560 1.00 96.62 104 THR A CA 1
ATOM 815 C C . THR A 1 104 ? -0.540 7.834 9.442 1.00 96.62 104 THR A C 1
ATOM 817 O O . THR A 1 104 ? -0.334 7.107 10.410 1.00 96.62 104 THR A O 1
ATOM 820 N N . PHE A 1 105 ? 0.081 7.694 8.276 1.00 97.25 105 PHE A N 1
ATOM 821 C CA . PHE A 1 105 ? 1.148 6.732 8.044 1.00 97.25 105 PHE A CA 1
ATOM 822 C C . PHE A 1 105 ? 2.497 7.387 8.307 1.00 97.25 105 PHE A C 1
ATOM 824 O O . PHE A 1 105 ? 2.725 8.540 7.931 1.00 97.25 105 PHE A O 1
ATOM 831 N N . GLN A 1 106 ? 3.388 6.643 8.954 1.00 97.81 106 GLN A N 1
ATOM 832 C CA . GLN A 1 106 ? 4.785 7.017 9.131 1.00 97.81 106 GLN A CA 1
ATOM 833 C C . GLN A 1 106 ? 5.660 5.966 8.457 1.00 97.81 106 GLN A C 1
ATOM 835 O O . GLN A 1 106 ? 5.489 4.771 8.693 1.00 97.81 106 GLN A O 1
ATOM 840 N N . PHE A 1 107 ? 6.597 6.419 7.634 1.00 97.62 107 PHE A N 1
ATOM 841 C CA . PHE A 1 107 ? 7.482 5.568 6.853 1.00 97.62 107 PHE A CA 1
ATOM 842 C C . PHE A 1 107 ? 8.917 5.687 7.356 1.00 97.62 107 PHE A C 1
ATOM 844 O O . PHE A 1 107 ? 9.421 6.781 7.618 1.00 97.62 107 PHE A O 1
ATOM 851 N N . GLN A 1 108 ? 9.579 4.539 7.470 1.00 96.50 108 GLN A N 1
ATOM 852 C CA . GLN A 1 108 ? 10.982 4.415 7.851 1.00 96.50 108 GLN A CA 1
ATOM 853 C C . GLN A 1 108 ? 11.676 3.444 6.897 1.00 96.50 108 GLN A C 1
ATOM 855 O O . GLN A 1 108 ? 11.039 2.555 6.331 1.00 96.50 108 GLN A O 1
ATOM 860 N N . CYS A 1 109 ? 12.985 3.609 6.711 1.00 94.69 109 CYS A N 1
ATOM 861 C CA . CYS A 1 109 ? 13.761 2.650 5.935 1.00 94.69 109 CYS A CA 1
ATOM 862 C C . CYS A 1 109 ? 13.804 1.307 6.673 1.00 94.69 109 CYS A C 1
ATOM 864 O O . CYS A 1 109 ? 14.087 1.266 7.869 1.00 94.69 109 CYS A O 1
ATOM 866 N N . SER A 1 110 ? 13.567 0.217 5.947 1.00 93.81 110 SER A N 1
ATOM 867 C CA . SER A 1 110 ? 13.748 -1.135 6.474 1.00 93.81 110 SER A CA 1
ATOM 868 C C . SER A 1 110 ? 15.165 -1.626 6.195 1.00 93.81 110 SER A C 1
ATOM 870 O O . SER A 1 110 ? 15.658 -1.481 5.075 1.00 93.81 110 SER A O 1
ATOM 872 N N . SER A 1 111 ? 15.795 -2.269 7.182 1.00 90.62 111 SER A N 1
ATOM 873 C CA . SER A 1 111 ? 17.057 -2.998 6.989 1.00 90.62 111 SER A CA 1
ATOM 874 C C . SER A 1 111 ? 16.922 -4.178 6.025 1.00 90.62 111 SER A C 1
ATOM 876 O O . SER A 1 111 ? 17.924 -4.640 5.489 1.00 90.62 111 SER A O 1
ATOM 878 N N . ASP A 1 112 ? 15.695 -4.648 5.791 1.00 90.62 112 ASP A N 1
ATOM 879 C CA . ASP A 1 112 ? 15.404 -5.763 4.887 1.00 90.62 112 ASP A CA 1
ATOM 880 C C . ASP A 1 112 ? 15.366 -5.327 3.409 1.00 90.62 112 ASP A C 1
ATOM 882 O O . ASP A 1 112 ? 15.282 -6.168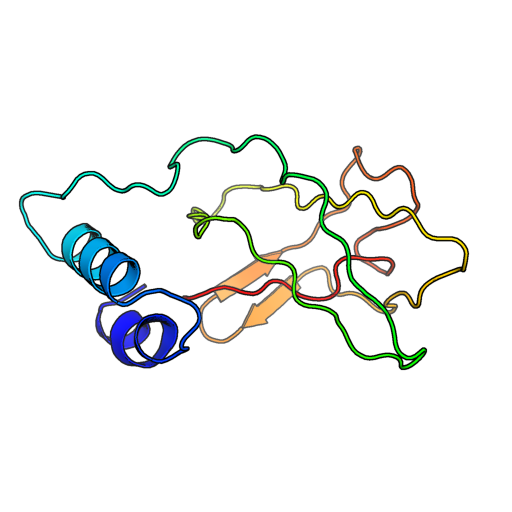 2.515 1.00 90.62 112 ASP A O 1
ATOM 886 N N . SER A 1 113 ? 15.410 -4.018 3.125 1.00 92.88 113 SER A N 1
ATOM 887 C CA . SER A 1 113 ? 15.421 -3.497 1.755 1.00 92.88 113 SER A CA 1
ATOM 888 C C . SER A 1 113 ? 16.819 -3.600 1.150 1.00 92.88 113 SER A C 1
ATOM 890 O O . SER A 1 113 ? 17.713 -2.811 1.450 1.00 92.88 113 SER A O 1
ATOM 892 N N . THR A 1 114 ? 17.009 -4.577 0.267 1.00 91.94 114 THR A N 1
ATOM 893 C CA . THR A 1 114 ? 18.303 -4.854 -0.378 1.00 91.94 114 THR A CA 1
ATOM 894 C C . THR A 1 114 ? 18.436 -4.250 -1.776 1.00 91.94 114 THR A C 1
ATOM 896 O O . THR A 1 114 ? 19.528 -4.260 -2.335 1.00 91.94 114 THR A O 1
ATOM 899 N N . ASN A 1 115 ? 17.352 -3.697 -2.333 1.00 92.62 115 ASN A N 1
ATOM 900 C CA . ASN A 1 115 ? 17.299 -3.171 -3.702 1.00 92.62 115 ASN A CA 1
ATOM 901 C C . ASN A 1 115 ? 17.014 -1.657 -3.754 1.00 92.62 115 ASN A C 1
ATOM 903 O O . ASN A 1 115 ? 16.293 -1.169 -4.621 1.00 92.62 115 ASN A O 1
ATOM 907 N N . GLY A 1 116 ? 17.520 -0.908 -2.771 1.00 92.69 116 GLY A N 1
ATOM 908 C CA . GLY A 1 116 ? 17.540 0.560 -2.799 1.00 92.69 116 GLY A CA 1
ATOM 909 C C . GLY A 1 116 ? 16.214 1.273 -2.516 1.00 92.69 116 GLY A C 1
ATOM 910 O O . GLY A 1 116 ? 16.195 2.499 -2.518 1.00 92.69 116 GLY A O 1
ATOM 911 N N . THR A 1 117 ? 15.122 0.554 -2.230 1.00 97.06 117 THR A N 1
ATOM 912 C CA . THR A 1 117 ? 13.869 1.196 -1.800 1.00 97.06 117 THR A CA 1
ATOM 913 C C . THR A 1 117 ? 14.021 1.737 -0.383 1.00 97.06 117 THR A C 1
ATOM 915 O O . THR A 1 117 ? 14.344 0.992 0.543 1.00 97.06 117 THR A O 1
ATOM 918 N N . GLY A 1 118 ? 13.774 3.031 -0.212 1.00 96.69 118 GLY A N 1
ATOM 919 C CA . GLY A 1 118 ? 13.770 3.715 1.075 1.00 96.69 118 GLY A CA 1
ATOM 920 C C . GLY A 1 118 ? 12.690 4.790 1.111 1.00 96.69 118 GLY A C 1
ATOM 921 O O . GLY A 1 118 ? 11.891 4.914 0.189 1.00 96.69 118 GLY A O 1
ATOM 922 N N . VAL A 1 119 ? 12.671 5.600 2.170 1.00 97.31 119 VAL A N 1
ATOM 923 C CA . VAL A 1 119 ? 11.612 6.613 2.336 1.00 97.31 119 VAL A CA 1
ATOM 924 C C . VAL A 1 119 ? 11.617 7.657 1.219 1.00 97.31 119 VAL A C 1
ATOM 926 O O . VAL A 1 119 ? 10.558 8.116 0.825 1.00 97.31 119 VAL A O 1
ATOM 929 N N . GLN A 1 120 ? 12.790 8.038 0.708 1.00 96.69 120 GLN A N 1
ATOM 930 C CA . GLN A 1 120 ? 12.916 9.120 -0.277 1.00 96.69 120 GLN A CA 1
ATOM 931 C C . GLN A 1 120 ? 12.656 8.677 -1.723 1.00 96.69 120 GLN A C 1
ATOM 933 O O . GLN A 1 120 ? 12.488 9.527 -2.595 1.00 96.69 120 GLN A O 1
ATOM 938 N N . GLY A 1 121 ? 12.628 7.373 -1.997 1.00 97.19 121 GLY A N 1
ATOM 939 C CA . GLY A 1 121 ? 12.394 6.860 -3.340 1.00 97.19 121 GLY A CA 1
ATOM 940 C C . GLY A 1 121 ? 12.571 5.351 -3.456 1.00 97.19 121 GLY A C 1
ATOM 941 O O . GLY A 1 121 ? 13.145 4.701 -2.579 1.00 97.19 121 GLY A O 1
ATOM 942 N N . GLY A 1 122 ? 12.073 4.798 -4.560 1.00 97.00 122 GLY A N 1
ATOM 943 C CA . GLY A 1 122 ? 12.083 3.365 -4.836 1.00 97.00 122 GLY A CA 1
ATOM 944 C C . GLY A 1 122 ? 10.705 2.825 -5.205 1.00 97.00 122 GLY A C 1
ATOM 945 O O . GLY A 1 122 ? 9.944 3.483 -5.914 1.00 97.00 122 GLY A O 1
ATOM 946 N N . GLN A 1 123 ? 10.423 1.602 -4.760 1.00 96.62 123 GLN A N 1
ATOM 947 C CA . GLN A 1 123 ? 9.197 0.866 -5.065 1.00 96.62 123 GLN A CA 1
ATOM 948 C C . GLN A 1 123 ? 8.151 0.934 -3.949 1.00 96.62 123 GLN A C 1
ATOM 950 O O . GLN A 1 123 ? 8.407 1.463 -2.873 1.00 96.62 123 GLN A O 1
ATOM 955 N N . ILE A 1 124 ? 6.983 0.335 -4.217 1.00 96.38 124 ILE A N 1
ATOM 956 C CA . ILE A 1 124 ? 5.797 0.318 -3.342 1.00 96.38 124 ILE A CA 1
ATOM 957 C C . ILE A 1 124 ? 5.249 1.748 -3.157 1.00 96.38 124 ILE A C 1
ATOM 959 O O . ILE A 1 124 ? 5.281 2.294 -2.055 1.00 96.38 124 ILE A O 1
ATOM 963 N N . PRO A 1 125 ? 4.776 2.385 -4.246 1.00 96.38 125 PRO A N 1
ATOM 964 C CA . PRO A 1 125 ? 4.340 3.781 -4.211 1.00 96.38 125 PRO A CA 1
ATOM 965 C C . PRO A 1 125 ? 3.031 3.989 -3.435 1.00 96.38 125 PRO A C 1
ATOM 967 O O . PRO A 1 125 ? 2.763 5.096 -2.977 1.00 96.38 125 PRO A O 1
ATOM 970 N N . GLU A 1 126 ? 2.209 2.945 -3.293 1.00 95.50 126 GLU A N 1
ATOM 971 C CA . GLU A 1 126 ? 0.844 3.049 -2.778 1.00 95.50 126 GLU A CA 1
ATOM 972 C C . GLU A 1 126 ? 0.544 1.927 -1.776 1.00 95.50 126 GLU A C 1
ATOM 974 O O . GLU A 1 126 ? 0.911 0.767 -1.978 1.00 95.50 126 GLU A O 1
ATOM 979 N N . LEU A 1 127 ? -0.159 2.283 -0.697 1.00 94.31 127 LEU A N 1
ATOM 980 C CA . LEU A 1 127 ? -0.824 1.341 0.197 1.00 94.31 127 LEU A CA 1
ATOM 981 C C . LEU A 1 127 ? -2.328 1.507 0.016 1.00 94.31 127 LEU A C 1
ATOM 983 O O . LEU A 1 127 ? -2.857 2.606 0.184 1.00 94.31 127 LEU A O 1
ATOM 987 N N . ILE A 1 128 ? -3.012 0.413 -0.295 1.00 92.62 128 ILE A N 1
ATOM 988 C CA . ILE A 1 128 ? -4.466 0.395 -0.425 1.00 92.62 128 ILE A CA 1
ATOM 989 C C . ILE A 1 128 ? -5.034 -0.105 0.897 1.00 92.62 128 ILE A C 1
ATOM 991 O O . ILE A 1 128 ? -4.687 -1.194 1.354 1.00 92.62 128 ILE A O 1
ATOM 995 N N . PHE A 1 129 ? -5.869 0.704 1.537 1.00 90.38 129 PHE A N 1
ATOM 996 C CA . PHE A 1 129 ? -6.389 0.413 2.866 1.00 90.38 129 PHE A CA 1
ATOM 997 C C . PHE A 1 129 ? -7.794 0.985 3.046 1.00 90.38 129 PHE A C 1
ATOM 999 O O . PHE A 1 129 ? -8.264 1.808 2.261 1.00 90.38 129 PHE A O 1
ATOM 1006 N N . TYR A 1 130 ? -8.437 0.556 4.125 1.00 82.38 130 TYR A N 1
ATOM 1007 C CA . TYR A 1 130 ? -9.685 1.110 4.626 1.00 82.38 130 TYR A CA 1
ATOM 1008 C C . TYR A 1 130 ? -9.488 1.609 6.066 1.00 82.38 130 TYR A C 1
ATOM 1010 O O . TYR A 1 130 ? -8.739 1.001 6.834 1.00 82.38 130 TYR A O 1
ATOM 1018 N N . ALA A 1 131 ? -10.120 2.735 6.412 1.00 71.81 131 ALA A N 1
ATOM 1019 C CA . ALA A 1 131 ? -9.935 3.467 7.674 1.00 71.81 131 ALA A CA 1
ATOM 1020 C C . ALA A 1 131 ? -11.143 3.368 8.607 1.00 71.81 131 ALA A C 1
ATOM 1022 O O . ALA A 1 131 ? -12.277 3.447 8.096 1.00 71.81 131 ALA A O 1
#

InterPro domains:
  IPR012983 PHR [PF08005] (48-130)
  IPR038648 PHR domain superfamily [G3DSA:2.60.120.820] (29-131)

Mean predicted aligned error: 8.11 Å

Secondary structure (DSSP, 8-state):
--HHHHHHTGGGSSSS-HHHHHHHHHHHH-SSPPPPSS-SSPPPPPPPP-----SSS-------SS-----TT-----------SSPPP-EES--SEEEETTEEEE----TT--SS-BTTEES--------

Radius of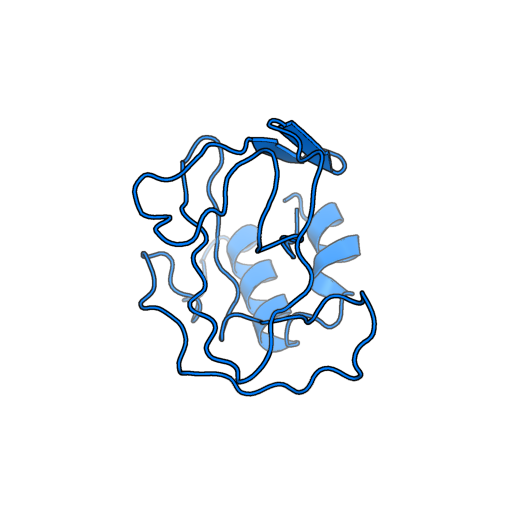 gyration: 16.78 Å; Cα contacts (8 Å, |Δi|>4): 95; chains: 1; bounding box: 40×30×42 Å